Protein AF-A0A952Z934-F1 (afdb_monomer_lite)

pLDDT: mean 86.95, std 11.22, range [42.56, 97.75]

Structure (mmCIF, N/CA/C/O backbone):
data_AF-A0A952Z934-F1
#
_entry.id   AF-A0A952Z934-F1
#
loop_
_atom_site.group_PDB
_atom_site.id
_atom_site.type_symbol
_atom_site.label_atom_id
_atom_site.label_alt_id
_atom_site.label_comp_id
_atom_site.label_asym_id
_atom_site.label_entity_id
_atom_site.label_seq_id
_atom_site.pdbx_PDB_ins_code
_atom_site.Cartn_x
_atom_site.Cartn_y
_atom_site.Cartn_z
_atom_site.occupancy
_atom_site.B_iso_or_equiv
_atom_site.auth_seq_id
_atom_site.auth_comp_id
_atom_site.auth_asym_id
_atom_site.auth_atom_id
_atom_site.pdbx_PDB_model_num
ATOM 1 N N . MET A 1 1 ? -24.704 -15.418 15.707 1.00 42.56 1 MET A N 1
ATOM 2 C CA . MET A 1 1 ? -24.622 -14.025 15.224 1.00 42.56 1 MET A CA 1
ATOM 3 C C . MET A 1 1 ? -23.522 -13.980 14.182 1.00 42.56 1 MET A C 1
ATOM 5 O O . MET A 1 1 ? -22.407 -14.376 14.507 1.00 42.56 1 MET A O 1
ATOM 9 N N . GLU A 1 2 ? -23.835 -13.615 12.941 1.00 55.16 2 GLU A N 1
ATOM 10 C CA . GLU A 1 2 ? -22.809 -13.395 11.914 1.00 55.16 2 GLU A CA 1
ATOM 11 C C . GLU A 1 2 ? -21.949 -12.188 12.301 1.00 55.16 2 GLU A C 1
ATOM 13 O O . GLU A 1 2 ? -22.459 -11.195 12.823 1.00 55.16 2 GLU A O 1
ATOM 18 N N . LYS A 1 3 ? -20.630 -12.287 12.095 1.00 58.16 3 LYS A N 1
ATOM 19 C CA . LYS A 1 3 ? -19.738 -11.137 12.271 1.00 58.16 3 LYS A CA 1
ATOM 20 C C . LYS A 1 3 ? -20.128 -10.061 11.249 1.00 58.16 3 LYS A C 1
ATOM 22 O O . LYS A 1 3 ? -20.346 -10.419 10.091 1.00 58.16 3 LYS A O 1
ATOM 27 N N . PRO A 1 4 ? -20.167 -8.772 11.630 1.00 65.25 4 PRO A N 1
ATOM 28 C CA . PRO A 1 4 ? -20.351 -7.696 10.666 1.00 65.25 4 PRO A CA 1
ATOM 29 C C . PRO A 1 4 ? -19.276 -7.811 9.584 1.00 65.25 4 PRO A C 1
ATOM 31 O O . PRO A 1 4 ? -18.090 -7.940 9.907 1.00 65.25 4 PRO A O 1
ATOM 34 N N . LYS A 1 5 ? -19.679 -7.809 8.309 1.00 71.25 5 LYS A N 1
ATOM 35 C CA . LYS A 1 5 ? -18.715 -7.739 7.210 1.00 71.25 5 LYS A CA 1
ATOM 36 C C . LYS A 1 5 ? -17.974 -6.407 7.316 1.00 71.25 5 LYS A C 1
ATOM 38 O O . LYS A 1 5 ? -18.594 -5.374 7.553 1.00 71.25 5 LYS A O 1
ATOM 43 N N . LEU A 1 6 ? -16.652 -6.449 7.153 1.00 71.56 6 LEU A N 1
ATOM 44 C CA . LEU A 1 6 ? -15.822 -5.242 7.166 1.00 71.56 6 LEU A CA 1
ATOM 45 C C . LEU A 1 6 ? -16.175 -4.318 5.988 1.00 71.56 6 LEU A C 1
ATOM 47 O O . LEU A 1 6 ? -16.065 -3.104 6.103 1.00 71.56 6 LEU A O 1
ATOM 51 N N . PHE A 1 7 ? -16.620 -4.908 4.875 1.00 82.38 7 PHE A N 1
ATOM 52 C CA . PHE A 1 7 ? -16.945 -4.232 3.625 1.00 82.38 7 PHE A CA 1
ATOM 53 C C . PHE A 1 7 ? -18.313 -4.689 3.106 1.00 82.38 7 PHE A C 1
ATOM 55 O O . PHE A 1 7 ? -18.690 -5.853 3.277 1.00 82.38 7 PHE A O 1
ATOM 62 N N . ASP A 1 8 ? -19.041 -3.776 2.462 1.00 85.56 8 ASP A N 1
ATOM 63 C CA . ASP A 1 8 ? -20.116 -4.152 1.544 1.00 85.56 8 ASP A CA 1
ATOM 64 C C . ASP A 1 8 ? -19.523 -4.774 0.265 1.00 85.56 8 ASP A C 1
ATOM 66 O O . ASP A 1 8 ? -18.311 -4.749 0.043 1.00 85.56 8 ASP A O 1
ATOM 70 N N . GLU A 1 9 ? -20.370 -5.400 -0.551 1.00 86.88 9 GLU A N 1
ATOM 71 C CA . GLU A 1 9 ? -19.922 -6.154 -1.729 1.00 86.88 9 GLU A CA 1
ATOM 72 C C . GLU A 1 9 ? -19.237 -5.259 -2.767 1.00 86.88 9 GLU A C 1
ATOM 74 O O . GLU A 1 9 ? -18.246 -5.664 -3.374 1.00 86.88 9 GLU A O 1
ATOM 79 N N . GLU A 1 10 ? -19.715 -4.022 -2.915 1.00 85.12 10 GLU A N 1
ATOM 80 C CA . GLU A 1 10 ? -19.137 -3.028 -3.819 1.00 85.12 10 GLU A CA 1
ATOM 81 C C . GLU A 1 10 ? -17.728 -2.620 -3.373 1.00 85.12 10 GLU A C 1
ATOM 83 O O . GLU A 1 10 ? -16.785 -2.676 -4.166 1.00 85.12 10 GLU A O 1
ATOM 88 N N . LEU A 1 11 ? -17.541 -2.277 -2.093 1.00 84.25 11 LEU A N 1
ATOM 89 C CA . LEU A 1 11 ? -16.217 -1.959 -1.572 1.00 84.25 11 LEU A CA 1
ATOM 90 C C . LEU A 1 11 ? -15.300 -3.177 -1.610 1.00 84.25 11 LEU A C 1
ATOM 92 O O . LEU A 1 11 ? -14.122 -3.034 -1.922 1.00 84.25 11 LEU A O 1
ATOM 96 N N . GLN A 1 12 ? -15.808 -4.370 -1.309 1.00 89.88 12 GLN A N 1
ATOM 97 C CA . GLN A 1 12 ? -14.998 -5.578 -1.375 1.00 89.88 12 GLN A CA 1
ATOM 98 C C . GLN A 1 12 ? -14.468 -5.815 -2.797 1.00 89.88 12 GLN A C 1
ATOM 100 O O . GLN A 1 12 ? -13.282 -6.105 -2.954 1.00 89.88 12 GLN A O 1
ATOM 105 N N . ALA A 1 13 ? -15.306 -5.635 -3.820 1.00 89.88 13 ALA A N 1
ATOM 106 C CA . ALA A 1 13 ? -14.892 -5.741 -5.216 1.00 89.88 13 ALA A CA 1
ATOM 107 C C . ALA A 1 13 ? -13.861 -4.663 -5.597 1.00 89.88 13 ALA A C 1
ATOM 109 O O . ALA A 1 13 ? -12.830 -4.983 -6.190 1.00 89.88 13 ALA A O 1
ATOM 110 N N . ALA A 1 14 ? -14.083 -3.407 -5.194 1.00 88.88 14 ALA A N 1
ATOM 111 C CA . ALA A 1 14 ? -13.147 -2.312 -5.456 1.00 88.88 14 ALA A CA 1
ATOM 112 C C . ALA A 1 14 ? -11.781 -2.532 -4.780 1.00 88.88 14 ALA A C 1
ATOM 114 O O . ALA A 1 14 ? -10.733 -2.308 -5.385 1.00 88.88 14 ALA A O 1
ATOM 115 N N . MET A 1 15 ? -11.777 -3.011 -3.533 1.00 91.88 15 MET A N 1
ATOM 116 C CA . MET A 1 15 ? -10.551 -3.343 -2.803 1.00 91.88 15 MET A CA 1
ATOM 117 C C . MET A 1 15 ? -9.804 -4.500 -3.465 1.00 91.88 15 MET A C 1
ATOM 119 O O . MET A 1 15 ? -8.585 -4.428 -3.607 1.00 91.88 15 MET A O 1
ATOM 123 N N . GLN A 1 16 ? -10.524 -5.538 -3.901 1.00 93.06 16 GLN A N 1
ATOM 124 C CA . GLN A 1 16 ? -9.927 -6.665 -4.612 1.00 93.06 16 GLN A CA 1
ATOM 125 C C . GLN A 1 16 ? -9.234 -6.199 -5.896 1.00 93.06 16 GLN A C 1
ATOM 127 O O . GLN A 1 16 ? -8.065 -6.514 -6.098 1.00 93.06 16 GLN A O 1
ATOM 132 N N . GLN A 1 17 ? -9.904 -5.371 -6.701 1.00 92.31 17 GLN A N 1
ATOM 133 C CA . GLN A 1 17 ? -9.318 -4.810 -7.916 1.00 92.31 17 GLN A CA 1
ATOM 134 C C . GLN A 1 17 ? -8.048 -3.997 -7.618 1.00 92.31 17 GLN A C 1
ATOM 136 O O . GLN A 1 17 ? -7.019 -4.198 -8.262 1.00 92.31 17 GLN A O 1
ATOM 141 N N . LEU A 1 18 ? -8.081 -3.115 -6.611 1.00 92.62 18 LEU A N 1
ATOM 142 C CA . LEU A 1 18 ? -6.905 -2.331 -6.220 1.00 92.62 18 LEU A CA 1
ATOM 143 C C . LEU A 1 18 ? -5.731 -3.225 -5.807 1.00 92.62 18 LEU A C 1
ATOM 145 O O . LEU A 1 18 ? -4.586 -2.922 -6.151 1.00 92.62 18 LEU A O 1
ATOM 149 N N . TYR A 1 19 ? -5.990 -4.316 -5.084 1.00 92.56 19 TYR A N 1
ATOM 150 C CA . TYR A 1 19 ? -4.949 -5.258 -4.680 1.00 92.56 19 TYR A CA 1
ATOM 151 C C . TYR A 1 19 ? -4.380 -6.043 -5.855 1.00 92.56 19 TYR A C 1
ATOM 153 O O . TYR A 1 19 ? -3.156 -6.129 -5.965 1.00 92.56 19 TYR A O 1
ATOM 161 N N . ASP A 1 20 ? -5.229 -6.549 -6.744 1.00 94.56 20 ASP A N 1
ATOM 162 C CA . ASP A 1 20 ? -4.796 -7.314 -7.912 1.00 94.56 20 ASP A CA 1
ATOM 163 C C . ASP A 1 20 ? -3.929 -6.453 -8.836 1.00 94.56 20 ASP A C 1
ATOM 165 O O . ASP A 1 20 ? -2.833 -6.856 -9.227 1.00 94.56 20 ASP A O 1
ATOM 169 N N . GLU A 1 21 ? -4.351 -5.217 -9.111 1.00 91.75 21 GLU A N 1
ATOM 170 C CA . GLU A 1 21 ? -3.573 -4.301 -9.943 1.00 91.75 21 GLU A CA 1
ATOM 171 C C . GLU A 1 21 ? -2.276 -3.837 -9.256 1.00 91.75 21 GLU A C 1
ATOM 173 O O . GLU A 1 21 ? -1.269 -3.600 -9.926 1.00 91.75 21 GLU A O 1
ATOM 178 N N . THR A 1 22 ? -2.271 -3.705 -7.923 1.00 93.50 22 THR A N 1
ATOM 179 C CA . THR A 1 22 ? -1.046 -3.409 -7.161 1.00 93.50 22 THR A CA 1
ATOM 180 C C . THR A 1 22 ? -0.066 -4.575 -7.242 1.00 93.50 22 THR A C 1
ATOM 182 O O . THR A 1 22 ? 1.121 -4.362 -7.481 1.00 93.50 22 THR A O 1
ATOM 185 N N . ALA A 1 23 ? -0.547 -5.807 -7.062 1.00 92.44 23 ALA A N 1
ATOM 186 C CA . ALA A 1 23 ? 0.274 -7.007 -7.142 1.00 92.44 23 ALA A CA 1
ATOM 187 C C . ALA A 1 23 ? 0.857 -7.191 -8.548 1.00 92.44 23 ALA A C 1
ATOM 189 O O . ALA A 1 23 ? 2.046 -7.478 -8.684 1.00 92.44 23 ALA A O 1
ATOM 190 N N . GLU A 1 24 ? 0.050 -6.960 -9.585 1.00 89.75 24 GLU A N 1
ATOM 191 C CA . GLU A 1 24 ? 0.502 -7.036 -10.971 1.00 89.75 24 GLU A CA 1
ATOM 192 C C . GLU A 1 24 ? 1.551 -5.968 -11.283 1.00 89.75 24 GLU A C 1
ATOM 194 O O . GLU A 1 24 ? 2.597 -6.297 -11.840 1.00 89.75 24 GLU A O 1
ATOM 199 N N . ALA A 1 25 ? 1.331 -4.718 -10.858 1.00 88.62 25 ALA A N 1
ATOM 200 C CA . ALA A 1 25 ? 2.335 -3.669 -10.994 1.00 88.62 25 ALA A CA 1
ATOM 201 C C . ALA A 1 25 ? 3.652 -4.116 -10.342 1.00 88.62 25 ALA A C 1
ATOM 203 O O . ALA A 1 25 ? 4.676 -4.194 -11.014 1.00 88.62 25 ALA A O 1
ATOM 204 N N . MET A 1 26 ? 3.627 -4.528 -9.073 1.00 89.19 26 MET A N 1
ATOM 205 C CA . MET A 1 26 ? 4.833 -4.969 -8.364 1.00 89.19 26 MET A CA 1
ATOM 206 C C . MET A 1 26 ? 5.516 -6.176 -9.021 1.00 89.19 26 MET A C 1
ATOM 208 O O . MET A 1 26 ? 6.742 -6.264 -8.997 1.00 89.19 26 MET A O 1
ATOM 212 N N . ARG A 1 27 ? 4.756 -7.086 -9.642 1.00 88.75 27 ARG A N 1
ATOM 213 C CA . ARG A 1 27 ? 5.306 -8.200 -10.424 1.00 88.75 27 ARG A CA 1
ATOM 214 C C . ARG A 1 27 ? 6.015 -7.718 -11.690 1.00 88.75 27 ARG A C 1
ATOM 216 O O . ARG A 1 27 ? 7.063 -8.256 -12.022 1.00 88.75 27 ARG A O 1
ATOM 223 N N . LEU A 1 28 ? 5.488 -6.706 -12.376 1.00 84.75 28 LEU A N 1
ATOM 224 C CA . LEU A 1 28 ? 6.150 -6.109 -13.540 1.00 84.75 28 LEU A CA 1
ATOM 225 C C . LEU A 1 28 ? 7.465 -5.415 -13.152 1.00 84.75 28 LEU A C 1
ATOM 227 O O . LEU A 1 28 ? 8.448 -5.528 -13.881 1.00 84.75 28 LEU A O 1
ATOM 231 N N . ALA A 1 29 ? 7.531 -4.790 -11.971 1.00 85.75 29 ALA A N 1
ATOM 232 C CA . ALA A 1 29 ? 8.773 -4.200 -11.456 1.00 85.75 29 ALA A CA 1
ATOM 233 C C . ALA A 1 29 ? 9.919 -5.213 -11.324 1.00 85.75 29 ALA A C 1
ATOM 235 O O . ALA A 1 29 ? 11.069 -4.849 -11.544 1.00 85.75 29 ALA A O 1
ATOM 236 N N . THR A 1 30 ? 9.641 -6.474 -10.971 1.00 84.06 30 THR A N 1
ATOM 237 C CA . THR A 1 30 ? 10.712 -7.468 -10.757 1.00 84.06 30 THR A CA 1
ATOM 238 C C . THR A 1 30 ? 11.379 -7.929 -12.048 1.00 84.06 30 THR A C 1
ATOM 240 O O . THR A 1 30 ? 12.482 -8.473 -12.001 1.00 84.06 30 THR A O 1
ATOM 243 N N . VAL A 1 31 ? 10.723 -7.717 -13.189 1.00 85.12 31 VAL A N 1
ATOM 244 C CA . VAL A 1 31 ? 11.225 -8.090 -14.516 1.00 85.12 31 VAL A CA 1
ATOM 245 C C . VAL A 1 31 ? 11.601 -6.876 -15.364 1.00 85.12 31 VAL A C 1
ATOM 247 O O . VAL A 1 31 ? 12.079 -7.058 -16.481 1.00 85.12 31 VAL A O 1
ATOM 250 N N . SER A 1 32 ? 11.404 -5.657 -14.849 1.00 79.94 32 SER A N 1
ATOM 251 C CA . SER A 1 32 ? 11.768 -4.423 -15.541 1.00 79.94 32 SER A CA 1
ATOM 252 C C . SER A 1 32 ? 13.281 -4.191 -15.472 1.00 79.94 32 SER A C 1
ATOM 254 O O . SER A 1 32 ? 13.816 -4.024 -14.373 1.00 79.94 32 SER A O 1
ATOM 256 N N . PRO A 1 33 ? 13.993 -4.152 -16.612 1.00 77.31 33 PRO A N 1
ATOM 257 C CA . PRO A 1 33 ? 15.411 -3.810 -16.637 1.00 77.31 33 PRO A CA 1
ATOM 258 C C . PRO A 1 33 ? 15.654 -2.292 -16.573 1.00 77.31 33 PRO A C 1
ATOM 260 O O . PRO A 1 33 ? 16.792 -1.878 -16.357 1.00 77.31 33 PRO A O 1
ATOM 263 N N . ASP A 1 34 ? 14.612 -1.479 -16.781 1.00 88.38 34 ASP A N 1
ATOM 264 C CA . ASP A 1 34 ? 14.693 -0.021 -16.856 1.00 88.38 34 ASP A CA 1
ATOM 265 C C . ASP A 1 34 ? 14.269 0.643 -15.531 1.00 88.38 34 ASP A C 1
ATOM 267 O O . ASP A 1 34 ? 13.286 0.246 -14.890 1.00 88.38 34 ASP A O 1
ATOM 271 N N . LEU A 1 35 ? 15.052 1.639 -15.101 1.00 83.62 35 LEU A N 1
ATOM 272 C CA . LEU A 1 35 ? 14.871 2.347 -13.832 1.00 83.62 35 LEU A CA 1
ATOM 273 C C . LEU A 1 35 ? 13.654 3.285 -13.852 1.00 83.62 35 LEU A C 1
ATOM 275 O O . LEU A 1 35 ? 13.002 3.449 -12.814 1.00 83.62 35 LEU A O 1
ATOM 279 N N . ASP A 1 36 ? 13.335 3.880 -15.001 1.00 84.38 36 ASP A N 1
ATOM 280 C CA . ASP A 1 36 ? 12.166 4.745 -15.155 1.00 84.38 36 ASP A CA 1
ATOM 281 C C . ASP A 1 36 ? 10.888 3.902 -15.098 1.00 84.38 36 ASP A C 1
ATOM 283 O O . ASP A 1 36 ? 9.952 4.247 -14.371 1.00 84.38 36 ASP A O 1
ATOM 287 N N . ASP A 1 37 ? 10.887 2.738 -15.749 1.00 85.19 37 ASP A N 1
ATOM 288 C CA . ASP A 1 37 ? 9.780 1.777 -15.686 1.00 85.19 37 ASP A CA 1
ATOM 289 C C . ASP A 1 37 ? 9.581 1.227 -14.262 1.00 85.19 37 ASP A C 1
ATOM 291 O O . ASP A 1 37 ? 8.452 1.152 -13.767 1.00 85.19 37 ASP A O 1
ATOM 295 N N . LEU A 1 38 ? 10.670 0.910 -13.549 1.00 87.00 38 LEU A N 1
ATOM 296 C CA . LEU A 1 38 ? 10.608 0.497 -12.142 1.00 87.00 38 LEU A CA 1
ATOM 297 C C . LEU A 1 38 ? 9.996 1.599 -11.262 1.00 87.00 38 LEU A C 1
ATOM 299 O O . LEU A 1 38 ? 9.134 1.335 -10.416 1.00 87.00 38 LEU A O 1
ATOM 303 N N . SER A 1 39 ? 10.416 2.844 -11.481 1.00 89.31 39 SER A N 1
ATOM 304 C CA . SER A 1 39 ? 9.905 4.007 -10.753 1.00 89.31 39 SER A CA 1
ATOM 305 C C . SER A 1 39 ? 8.420 4.244 -11.040 1.00 89.31 39 SER A C 1
ATOM 307 O O . SER A 1 39 ? 7.643 4.489 -10.112 1.00 89.31 39 SER A O 1
ATOM 309 N N . ALA A 1 40 ? 8.000 4.110 -12.300 1.00 88.75 40 ALA A N 1
ATOM 310 C CA . ALA A 1 40 ? 6.605 4.228 -12.712 1.00 88.75 40 ALA A CA 1
ATOM 311 C C . ALA A 1 40 ? 5.728 3.151 -12.058 1.00 88.75 40 ALA A C 1
ATOM 313 O O . ALA A 1 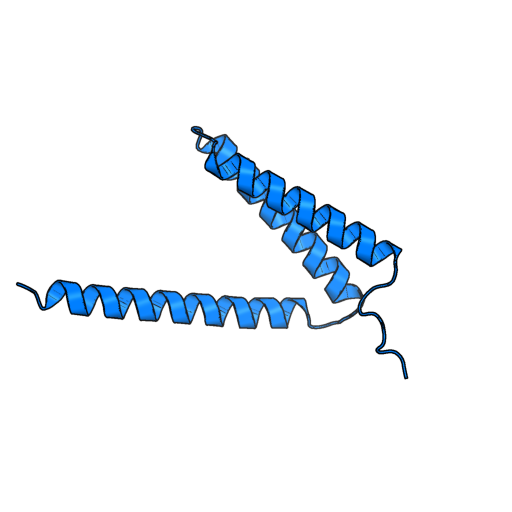40 ? 4.643 3.449 -11.551 1.00 88.75 40 ALA A O 1
ATOM 314 N N . VAL A 1 41 ? 6.220 1.913 -11.995 1.00 90.62 41 VAL A N 1
ATOM 315 C CA . VAL A 1 41 ? 5.535 0.808 -11.323 1.00 90.62 41 VAL A CA 1
ATOM 316 C C . VAL A 1 41 ? 5.345 1.082 -9.829 1.00 90.62 41 VAL A C 1
ATOM 318 O O . VAL A 1 41 ? 4.235 0.924 -9.311 1.00 90.62 41 VAL A O 1
ATOM 321 N N . PHE A 1 42 ? 6.390 1.532 -9.129 1.00 89.00 42 PHE A N 1
ATOM 322 C CA . PHE A 1 42 ? 6.282 1.874 -7.708 1.00 89.00 42 PHE A CA 1
ATOM 323 C C . PHE A 1 42 ? 5.309 3.027 -7.469 1.00 89.00 42 PHE A C 1
ATOM 325 O O . PHE A 1 42 ? 4.491 2.952 -6.550 1.00 89.00 42 PHE A O 1
ATOM 332 N N . ALA A 1 43 ? 5.328 4.056 -8.318 1.00 91.25 43 ALA A N 1
ATOM 333 C CA . ALA A 1 43 ? 4.362 5.146 -8.244 1.00 91.25 43 ALA A CA 1
ATOM 334 C C . ALA A 1 43 ? 2.915 4.636 -8.388 1.00 91.25 43 ALA A C 1
ATOM 336 O O . ALA A 1 43 ? 2.045 5.012 -7.597 1.00 91.25 43 ALA A O 1
ATOM 337 N N . ALA A 1 44 ? 2.660 3.726 -9.335 1.00 90.56 44 ALA A N 1
ATOM 338 C CA . ALA A 1 44 ? 1.343 3.121 -9.529 1.00 90.56 44 ALA A CA 1
ATOM 339 C C . ALA A 1 44 ? 0.896 2.286 -8.316 1.00 90.56 44 ALA A C 1
ATOM 341 O O . ALA A 1 44 ? -0.266 2.368 -7.911 1.00 90.56 44 ALA A O 1
ATOM 342 N N . ALA A 1 45 ? 1.804 1.501 -7.730 1.00 91.50 45 ALA A N 1
ATOM 343 C CA . ALA A 1 45 ? 1.524 0.695 -6.545 1.00 91.50 45 ALA A CA 1
ATOM 344 C C . ALA A 1 45 ? 1.212 1.572 -5.319 1.00 91.50 45 ALA A C 1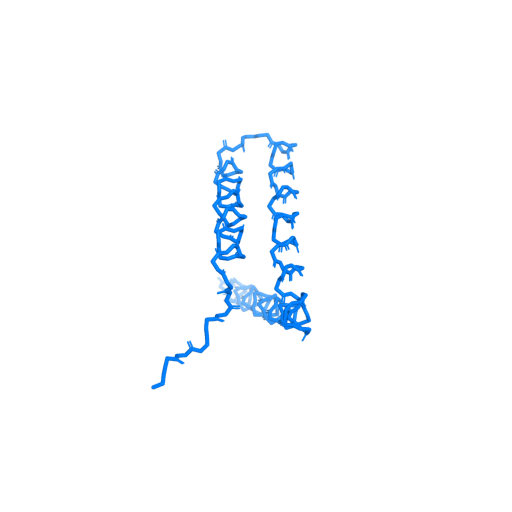
ATOM 346 O O . ALA A 1 45 ? 0.218 1.342 -4.627 1.00 91.50 45 ALA A O 1
ATOM 347 N N . PHE A 1 46 ? 2.002 2.623 -5.075 1.00 91.25 46 PHE A N 1
ATOM 348 C CA . PHE A 1 46 ? 1.760 3.546 -3.963 1.00 91.25 46 PHE A CA 1
ATOM 349 C C . PHE A 1 46 ? 0.438 4.299 -4.102 1.00 91.25 46 PHE A C 1
ATOM 351 O O . PHE A 1 46 ? -0.283 4.437 -3.112 1.00 91.25 46 PHE A O 1
ATOM 358 N N . LEU A 1 47 ? 0.083 4.731 -5.316 1.00 93.44 47 LEU A N 1
ATOM 359 C CA . LEU A 1 47 ? -1.208 5.366 -5.579 1.00 93.44 47 LEU A CA 1
ATOM 360 C C . LEU A 1 47 ? -2.370 4.444 -5.182 1.00 93.44 47 LEU A C 1
ATOM 362 O O . LEU A 1 47 ? -3.262 4.861 -4.443 1.00 93.44 47 LEU A O 1
ATOM 366 N N . LYS A 1 48 ? -2.338 3.179 -5.615 1.00 93.25 48 LYS A N 1
ATOM 367 C CA . LYS A 1 48 ? -3.410 2.206 -5.350 1.00 93.25 48 LYS A CA 1
ATOM 368 C C . LYS A 1 48 ? -3.532 1.841 -3.874 1.00 93.25 48 LYS A C 1
ATOM 370 O O . LYS A 1 48 ? -4.642 1.809 -3.343 1.00 93.25 48 LYS A O 1
ATOM 375 N N . LEU A 1 49 ? -2.409 1.648 -3.182 1.00 92.31 49 LEU A N 1
ATOM 376 C CA . LEU A 1 49 ? -2.401 1.443 -1.729 1.00 92.31 49 LEU A CA 1
ATOM 377 C C . LEU A 1 49 ? -2.959 2.661 -0.977 1.00 92.31 49 LEU A C 1
ATOM 379 O O . LEU A 1 49 ? -3.688 2.503 0.006 1.00 92.31 49 LEU A O 1
ATOM 383 N N . GLY A 1 50 ? -2.663 3.873 -1.456 1.00 93.38 50 GLY A N 1
ATOM 384 C CA . GLY A 1 50 ? -3.236 5.113 -0.938 1.00 93.38 50 GLY A CA 1
ATOM 385 C C . GLY A 1 50 ? -4.754 5.179 -1.123 1.00 93.38 50 GLY A C 1
ATOM 386 O O . GLY A 1 50 ? -5.473 5.464 -0.166 1.00 93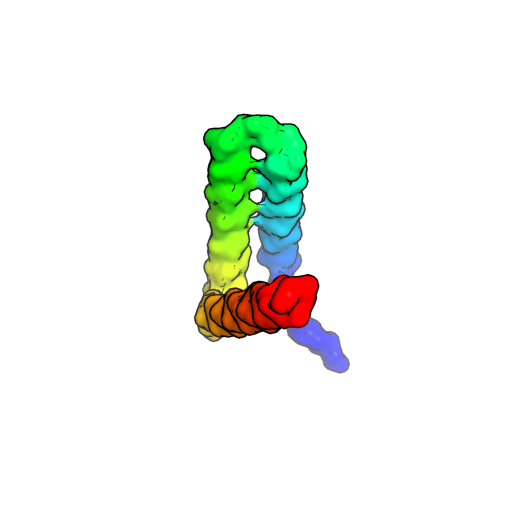.38 50 GLY A O 1
ATOM 387 N N . MET A 1 51 ? -5.252 4.840 -2.316 1.00 93.69 51 MET A N 1
ATOM 388 C CA . MET A 1 51 ? -6.691 4.762 -2.603 1.00 93.69 51 MET A CA 1
ATOM 389 C C . MET A 1 51 ? -7.393 3.746 -1.697 1.00 93.69 51 MET A C 1
ATOM 391 O O . MET A 1 51 ? -8.395 4.081 -1.070 1.00 93.69 51 MET A O 1
ATOM 395 N N . ALA A 1 52 ? -6.834 2.541 -1.561 1.00 92.00 52 ALA A N 1
ATOM 396 C CA . ALA A 1 52 ? -7.363 1.500 -0.684 1.00 92.00 52 ALA A CA 1
ATOM 397 C C . ALA A 1 52 ? -7.425 1.971 0.780 1.00 92.00 52 ALA A C 1
ATOM 399 O O . ALA A 1 52 ? -8.445 1.823 1.449 1.00 92.00 52 ALA A O 1
ATOM 400 N N . THR A 1 53 ? -6.358 2.611 1.266 1.00 92.69 53 THR A N 1
ATOM 401 C CA . THR A 1 53 ? -6.314 3.169 2.627 1.00 92.69 53 THR A CA 1
ATOM 402 C C . THR A 1 53 ? -7.381 4.247 2.825 1.00 92.69 53 THR A C 1
ATOM 404 O O . THR A 1 53 ? -8.073 4.240 3.841 1.00 92.69 53 THR A O 1
ATOM 407 N N . GLY A 1 54 ? -7.553 5.142 1.848 1.00 91.94 54 GLY A N 1
ATOM 408 C CA . GLY A 1 54 ? -8.566 6.197 1.885 1.00 91.94 54 GLY A CA 1
ATOM 409 C C . GLY A 1 54 ? -10.000 5.663 1.874 1.00 91.94 54 GLY A C 1
ATOM 410 O O . GLY A 1 54 ? -10.841 6.159 2.621 1.00 91.94 54 GLY A O 1
ATOM 411 N N . LEU A 1 55 ? -10.277 4.620 1.086 1.00 90.38 55 LEU A N 1
ATOM 412 C CA . LEU A 1 55 ? -11.588 3.963 1.062 1.00 90.38 55 LEU A CA 1
ATOM 413 C C . LEU A 1 55 ? -11.955 3.350 2.417 1.00 90.38 55 LEU A C 1
ATOM 415 O O . LEU A 1 55 ? -13.107 3.439 2.845 1.00 90.38 55 LEU A O 1
ATOM 419 N N . VAL A 1 56 ? -10.981 2.743 3.101 1.00 90.25 56 VAL A N 1
ATOM 420 C CA . VAL A 1 56 ? -11.196 2.182 4.440 1.00 90.25 56 VAL A CA 1
ATOM 421 C C . VAL A 1 56 ? -11.352 3.297 5.474 1.00 90.25 56 VAL A C 1
ATOM 423 O O . VAL A 1 56 ? -12.263 3.219 6.289 1.00 90.25 56 VAL A O 1
ATOM 426 N N . GLU A 1 57 ? -10.545 4.360 5.412 1.00 93.12 57 GLU A N 1
ATOM 427 C CA . GLU A 1 57 ? -10.624 5.519 6.319 1.00 93.12 57 GLU A CA 1
ATOM 428 C C . GLU A 1 57 ? -12.016 6.174 6.322 1.00 93.12 57 GLU A C 1
ATOM 430 O O . GLU A 1 57 ? -12.526 6.526 7.382 1.00 93.12 57 GLU A O 1
ATOM 435 N N . GLN A 1 58 ? -12.669 6.282 5.158 1.00 89.44 58 GLN A N 1
ATOM 436 C CA . GLN A 1 58 ? -14.025 6.843 5.045 1.00 89.44 58 GLN A CA 1
ATOM 437 C C . GLN A 1 58 ? -15.072 6.074 5.868 1.00 89.44 58 GLN A C 1
ATOM 439 O O . GLN A 1 58 ? -16.046 6.665 6.332 1.00 89.44 58 GLN A O 1
ATOM 444 N N . ARG A 1 59 ? -14.880 4.762 6.052 1.00 85.81 59 ARG A N 1
ATOM 445 C CA . ARG A 1 59 ? -15.779 3.877 6.815 1.00 85.81 59 ARG A CA 1
ATOM 446 C C . ARG A 1 59 ? -15.262 3.587 8.230 1.00 85.81 59 ARG A C 1
ATOM 448 O O . ARG A 1 59 ? -16.054 3.332 9.134 1.00 85.81 59 ARG A O 1
ATOM 455 N N . HIS A 1 60 ? -13.948 3.654 8.429 1.00 87.69 60 HIS A N 1
ATOM 456 C CA . HIS A 1 60 ? -13.242 3.383 9.678 1.00 87.69 60 HIS A CA 1
ATOM 457 C C . HIS A 1 60 ? -12.234 4.506 9.971 1.00 87.69 60 HIS A C 1
ATOM 459 O O . HIS A 1 60 ? -11.034 4.335 9.729 1.00 87.69 60 HIS A O 1
ATOM 465 N N . PRO A 1 61 ? -12.696 5.655 10.501 1.00 93.56 61 PRO A N 1
ATOM 466 C CA . PRO A 1 61 ? -11.818 6.781 10.792 1.00 93.56 61 PRO A CA 1
ATOM 467 C C . PRO A 1 61 ? -10.677 6.395 11.741 1.00 93.56 61 PRO A C 1
ATOM 469 O O . PRO A 1 61 ? -10.895 5.758 12.772 1.00 93.56 61 PRO A O 1
ATOM 472 N N . GLY A 1 62 ? -9.456 6.805 11.406 1.00 94.75 62 GLY A N 1
ATOM 473 C CA . GLY A 1 62 ? -8.228 6.466 12.120 1.00 94.75 62 GLY A CA 1
ATOM 474 C C . GLY A 1 62 ? -7.456 5.279 11.538 1.00 94.75 62 GLY A C 1
ATOM 475 O O . GLY A 1 62 ? -6.317 5.050 11.954 1.00 94.75 62 GLY A O 1
ATOM 476 N N . PHE A 1 63 ? -8.005 4.564 10.555 1.00 93.81 63 PHE A N 1
ATOM 477 C CA . PHE A 1 63 ? -7.331 3.448 9.895 1.00 93.81 63 PHE A CA 1
ATOM 478 C C . PHE A 1 63 ? -5.979 3.849 9.288 1.00 93.81 63 PHE A C 1
ATOM 480 O O . PHE A 1 63 ? -4.976 3.168 9.511 1.00 93.81 63 PHE A O 1
ATOM 487 N N . ALA A 1 64 ? -5.901 4.988 8.595 1.00 94.75 64 ALA A N 1
ATOM 488 C CA . ALA A 1 64 ? -4.654 5.472 8.000 1.00 94.75 64 ALA A CA 1
ATOM 489 C C . ALA A 1 64 ? -3.564 5.702 9.063 1.00 94.75 64 ALA A C 1
ATOM 491 O O . ALA A 1 64 ? -2.396 5.348 8.874 1.00 94.75 64 ALA A O 1
ATOM 492 N N . LYS A 1 65 ? -3.955 6.229 10.229 1.00 96.31 65 LYS A N 1
ATOM 493 C CA . LYS A 1 65 ? -3.051 6.420 11.369 1.00 96.31 65 LYS A CA 1
ATOM 494 C C . LYS A 1 65 ? -2.561 5.082 11.922 1.00 96.31 65 LYS A C 1
ATOM 496 O O . LYS A 1 65 ? -1.383 4.954 12.249 1.00 96.31 65 LYS A O 1
ATOM 501 N N . GLU A 1 66 ? -3.432 4.081 12.023 1.00 96.31 66 GLU A N 1
ATOM 502 C CA . GLU A 1 66 ? -3.025 2.742 12.456 1.00 96.31 66 GLU A CA 1
ATOM 503 C C . GLU A 1 66 ? -2.035 2.084 11.493 1.00 96.31 66 GLU A C 1
ATOM 505 O O . GLU A 1 66 ? -1.083 1.438 11.942 1.00 96.31 66 GLU A O 1
ATOM 510 N N . VAL A 1 67 ? -2.253 2.231 10.183 1.00 95.19 67 VAL A N 1
ATOM 511 C CA . VAL A 1 67 ? -1.332 1.738 9.150 1.00 95.19 67 VAL A CA 1
ATOM 512 C C . VAL A 1 67 ? 0.037 2.393 9.314 1.00 95.19 67 VAL A C 1
ATOM 514 O O . VAL A 1 67 ? 1.044 1.688 9.352 1.00 95.19 67 VAL A O 1
ATOM 517 N N . GLU A 1 68 ? 0.085 3.711 9.508 1.00 95.38 68 GLU A N 1
ATOM 518 C CA . GLU A 1 68 ? 1.343 4.435 9.708 1.00 95.38 68 GLU A CA 1
ATOM 519 C C . GLU A 1 68 ? 2.088 3.976 10.971 1.00 95.38 68 GLU A C 1
ATOM 521 O O . GLU A 1 68 ? 3.291 3.712 10.929 1.00 95.38 68 GLU A O 1
ATOM 526 N N . VAL A 1 69 ? 1.377 3.776 12.085 1.00 97.75 69 VAL A N 1
ATOM 527 C CA . VAL A 1 69 ? 1.975 3.228 13.315 1.00 97.75 69 VAL A CA 1
ATOM 528 C C . VAL A 1 69 ? 2.565 1.834 13.070 1.00 97.75 69 VAL A C 1
ATOM 530 O O . VAL A 1 69 ? 3.660 1.529 13.550 1.00 97.75 69 VAL A O 1
ATOM 533 N N . LYS A 1 70 ? 1.873 0.971 12.317 1.00 97.00 70 LYS A N 1
ATOM 534 C CA . LYS A 1 70 ? 2.379 -0.366 11.962 1.00 97.00 70 LYS A CA 1
ATOM 535 C C . LYS A 1 70 ? 3.607 -0.268 11.047 1.00 97.00 70 LYS A C 1
ATOM 537 O O . LYS A 1 70 ? 4.587 -0.968 11.297 1.00 97.00 70 LYS A O 1
ATOM 542 N N . ARG A 1 71 ? 3.609 0.639 10.064 1.00 95.06 71 ARG A N 1
ATOM 543 C CA . ARG A 1 71 ? 4.755 0.893 9.171 1.00 95.06 71 ARG A CA 1
ATOM 544 C C . ARG A 1 71 ? 6.003 1.301 9.954 1.00 95.06 71 ARG A C 1
ATOM 546 O O . ARG A 1 71 ? 7.070 0.728 9.749 1.00 95.06 71 ARG A O 1
ATOM 553 N N . GLN A 1 72 ? 5.868 2.237 10.894 1.00 97.06 72 GLN A N 1
ATOM 554 C CA . GLN A 1 72 ? 6.979 2.686 11.741 1.00 97.06 72 GLN A CA 1
ATOM 555 C C . GLN A 1 72 ? 7.572 1.544 12.575 1.00 97.06 72 GLN A C 1
ATOM 557 O O . GLN A 1 72 ? 8.792 1.438 12.693 1.00 97.06 72 GLN A O 1
ATOM 562 N N . ARG A 1 73 ? 6.728 0.650 13.107 1.00 97.50 73 ARG A N 1
ATOM 563 C CA . ARG A 1 73 ? 7.188 -0.539 13.846 1.00 97.50 73 ARG A CA 1
ATOM 564 C C . ARG A 1 73 ? 8.001 -1.488 12.968 1.00 97.50 73 ARG A C 1
ATOM 566 O O . ARG A 1 73 ? 9.033 -1.975 13.420 1.00 97.50 73 ARG A O 1
ATOM 573 N N . VAL A 1 74 ? 7.562 -1.726 11.731 1.00 96.44 74 VAL A N 1
ATOM 574 C CA . VAL A 1 74 ? 8.299 -2.566 10.772 1.00 96.44 74 VAL A CA 1
ATOM 575 C C . VAL A 1 74 ? 9.660 -1.951 10.452 1.00 96.44 74 VAL A C 1
ATOM 577 O O . VAL A 1 74 ? 10.670 -2.642 10.527 1.00 96.44 74 VAL A O 1
ATOM 580 N N . ILE A 1 75 ? 9.715 -0.646 10.175 1.00 95.50 75 ILE A N 1
ATOM 581 C CA . ILE A 1 75 ? 10.978 0.055 9.896 1.00 95.50 75 ILE A CA 1
ATOM 582 C C . ILE A 1 75 ? 11.936 -0.047 11.082 1.00 95.50 75 ILE A C 1
ATOM 584 O O . ILE A 1 75 ? 13.098 -0.403 10.903 1.00 95.50 75 ILE A O 1
ATOM 588 N N . ALA A 1 76 ? 11.450 0.209 12.298 1.00 97.06 76 ALA A N 1
ATOM 589 C CA . ALA A 1 76 ? 12.267 0.097 13.501 1.00 97.06 76 ALA A CA 1
ATOM 590 C C . ALA A 1 76 ? 12.828 -1.325 13.689 1.00 97.06 76 ALA A C 1
ATOM 592 O O . ALA A 1 76 ? 13.995 -1.480 14.054 1.00 97.06 76 ALA A O 1
ATOM 593 N N . ALA A 1 77 ? 12.027 -2.359 13.407 1.00 96.88 77 ALA A N 1
ATOM 594 C CA . ALA A 1 77 ? 12.471 -3.750 13.466 1.00 96.88 77 ALA A CA 1
ATOM 595 C C . ALA A 1 77 ? 13.568 -4.053 12.429 1.00 96.88 77 ALA A C 1
ATOM 597 O O . ALA A 1 77 ? 14.603 -4.606 12.795 1.00 96.88 77 ALA A O 1
ATOM 598 N N . LEU A 1 78 ? 13.390 -3.618 11.176 1.00 95.62 78 LEU A N 1
ATOM 599 C CA . LEU A 1 78 ? 14.379 -3.803 10.105 1.00 95.62 78 LEU A CA 1
ATOM 600 C C . LEU A 1 78 ? 15.701 -3.086 10.405 1.00 95.62 78 LEU A C 1
ATOM 602 O O . LEU A 1 78 ? 16.777 -3.646 10.203 1.00 95.62 78 LEU A O 1
ATOM 606 N N . MET A 1 79 ? 15.640 -1.859 10.931 1.00 95.12 79 MET A N 1
ATOM 607 C CA . MET A 1 79 ? 16.839 -1.114 11.330 1.00 95.12 79 MET A CA 1
ATOM 608 C C . MET A 1 79 ? 17.599 -1.822 12.456 1.00 95.12 79 MET A C 1
ATOM 610 O O . MET A 1 79 ? 18.828 -1.881 12.428 1.00 95.12 79 MET A O 1
ATOM 614 N N . LYS A 1 80 ? 16.882 -2.371 13.445 1.00 95.06 80 LYS A N 1
ATOM 615 C CA . LYS A 1 80 ? 17.491 -3.141 14.535 1.00 95.06 80 LYS A CA 1
ATOM 616 C C . LYS A 1 80 ? 18.185 -4.398 14.004 1.00 95.06 80 LYS A C 1
ATOM 618 O O . LYS A 1 80 ? 19.332 -4.649 14.365 1.00 95.06 80 LYS A O 1
ATOM 623 N N . GLU A 1 81 ? 17.522 -5.140 13.122 1.00 93.94 81 GLU A N 1
ATOM 624 C CA . GLU A 1 81 ? 18.081 -6.342 12.500 1.00 93.94 81 GLU A CA 1
ATOM 625 C C . GLU A 1 81 ? 19.361 -6.032 11.707 1.00 93.94 81 GLU A C 1
ATOM 627 O O . GLU A 1 81 ? 20.377 -6.704 11.884 1.00 93.94 81 GLU A O 1
ATOM 632 N N . GLN A 1 82 ? 19.371 -4.955 10.912 1.00 91.44 82 GLN A N 1
ATOM 633 C CA . GLN A 1 82 ? 20.570 -4.520 10.185 1.00 91.44 82 GLN A CA 1
ATOM 634 C C . GLN A 1 82 ? 21.745 -4.191 11.119 1.00 91.44 82 GLN A C 1
ATOM 636 O O . GLN A 1 82 ? 22.883 -4.572 10.841 1.00 91.44 82 GLN A O 1
ATOM 641 N N . GLN A 1 83 ? 21.492 -3.516 12.245 1.00 91.56 83 GLN A N 1
ATOM 642 C CA . GLN A 1 83 ? 22.535 -3.207 13.231 1.00 91.56 83 GLN A CA 1
ATOM 643 C C . GLN A 1 83 ? 23.102 -4.468 13.897 1.00 91.56 83 GLN A C 1
ATOM 645 O O . GLN A 1 83 ? 24.300 -4.536 14.175 1.00 91.56 83 GLN A O 1
ATOM 650 N N . GLU A 1 84 ? 22.260 -5.463 14.176 1.00 91.62 84 GLU A N 1
ATOM 651 C CA . GLU A 1 84 ? 22.691 -6.741 14.750 1.00 91.62 84 GLU A CA 1
ATOM 652 C C . GLU A 1 84 ? 23.538 -7.546 13.756 1.00 91.62 84 GLU A C 1
ATOM 654 O O . GLU A 1 84 ? 24.601 -8.046 14.132 1.00 91.62 84 GLU A O 1
ATOM 659 N N . GLN A 1 85 ? 23.141 -7.587 12.480 1.00 87.81 85 GLN A N 1
ATOM 660 C CA . GLN A 1 85 ? 23.916 -8.230 11.414 1.00 87.81 85 GLN A CA 1
ATOM 661 C C . GLN A 1 85 ? 25.302 -7.582 11.239 1.00 87.81 85 GLN A C 1
ATOM 663 O O . GLN A 1 85 ? 26.304 -8.295 11.177 1.00 87.81 85 GLN A O 1
ATOM 668 N N . GLN A 1 86 ? 25.390 -6.245 11.259 1.00 84.31 86 GLN A N 1
ATOM 669 C CA . GLN A 1 86 ? 26.664 -5.515 11.153 1.00 84.31 86 GLN A CA 1
ATOM 670 C C . GLN A 1 86 ? 27.618 -5.789 12.329 1.00 84.31 86 GLN A C 1
ATOM 672 O O . GLN A 1 86 ? 28.830 -5.915 12.137 1.00 84.31 86 GLN A O 1
ATOM 677 N N . LYS A 1 87 ? 27.088 -5.921 13.553 1.00 81.81 87 LYS A N 1
ATOM 678 C CA . LYS A 1 87 ? 27.887 -6.263 14.745 1.00 81.81 87 LYS A CA 1
ATOM 679 C C . LYS A 1 87 ? 28.438 -7.688 14.680 1.00 81.81 87 LYS A C 1
ATOM 681 O O . LYS A 1 87 ? 29.580 -7.912 15.072 1.00 81.81 87 LYS A O 1
ATOM 686 N N . GLN A 1 88 ? 27.659 -8.636 14.158 1.00 74.75 88 GLN A N 1
ATOM 687 C CA . GLN A 1 88 ? 28.089 -10.029 13.998 1.00 74.75 88 GLN A CA 1
ATOM 688 C C . GLN A 1 88 ? 29.110 -10.208 12.865 1.00 74.75 88 GLN A C 1
ATOM 690 O O . GLN A 1 88 ? 30.005 -11.045 12.981 1.00 74.75 88 GLN A O 1
ATOM 695 N N . SER A 1 89 ? 29.021 -9.423 11.786 1.00 72.25 89 SER A N 1
ATOM 696 C CA . SER A 1 89 ? 30.032 -9.425 10.721 1.00 72.25 89 SER A CA 1
ATOM 697 C C . SER A 1 89 ? 31.334 -8.734 11.137 1.00 72.25 89 SER A C 1
ATOM 699 O O . SER A 1 89 ? 32.403 -9.162 10.717 1.00 72.25 89 SER A O 1
ATOM 701 N N . GLY A 1 90 ? 31.266 -7.709 11.995 1.00 63.53 90 GLY A N 1
ATOM 702 C CA . GLY A 1 90 ? 32.442 -6.988 12.500 1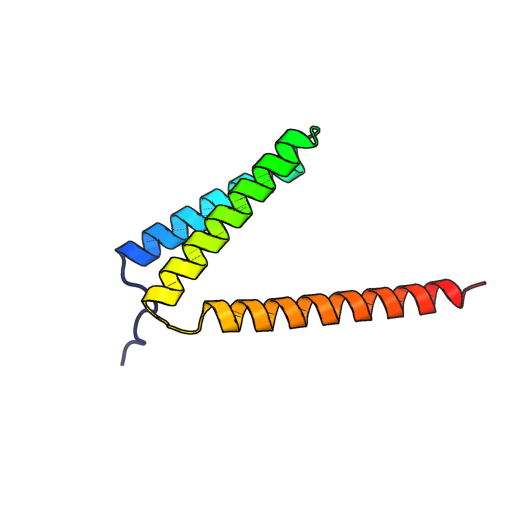.00 63.53 90 GLY A CA 1
ATOM 703 C C . GLY A 1 90 ? 33.241 -7.714 13.591 1.00 63.53 90 GLY A C 1
ATOM 704 O O . GLY A 1 90 ? 34.374 -7.334 13.850 1.00 63.53 90 GLY A O 1
ATOM 705 N N . GLN A 1 91 ? 32.688 -8.758 14.220 1.00 58.22 91 GLN A N 1
ATOM 706 C CA . GLN A 1 91 ? 33.379 -9.579 15.231 1.00 58.22 91 GLN A CA 1
ATOM 707 C C . GLN A 1 91 ? 34.115 -10.803 14.652 1.00 58.22 91 GLN A C 1
ATOM 709 O O . GLN A 1 91 ? 34.719 -11.561 15.407 1.00 58.22 91 GLN A O 1
ATOM 714 N N . LYS A 1 92 ? 34.063 -11.029 13.330 1.00 54.94 92 LYS A N 1
ATOM 715 C CA . LYS A 1 92 ? 34.704 -12.176 12.655 1.00 54.94 92 LYS A CA 1
ATOM 716 C C . LYS A 1 92 ? 36.094 -11.875 12.061 1.00 54.94 92 LYS A C 1
ATOM 718 O O . LYS A 1 92 ? 36.582 -12.675 11.260 1.00 54.94 92 LYS A O 1
ATOM 723 N N . HIS A 1 93 ? 36.732 -10.768 12.441 1.00 49.06 93 HIS A N 1
ATOM 724 C CA . HIS A 1 93 ? 38.091 -10.406 12.022 1.00 49.06 93 HIS A CA 1
ATOM 725 C C . HIS A 1 93 ? 38.984 -10.089 13.215 1.00 49.06 93 HIS A C 1
ATOM 727 O O . HIS A 1 93 ? 38.513 -9.365 14.118 1.00 49.06 93 HIS A O 1
#

Secondary structure (DSSP, 8-state):
-PPPPSS-HHHHHHHHHHHHHHHHHHHHHHH---HHHHHHHHHHHHHHHHHHHHHHHHHSTTHHHHHHHHHHHHHHHHHHHHHHHHHHHHT--

Foldseek 3Di:
DDDPDLDDPVLVVLLVVLVVLLVVLVVVLVVDPDPVSVVVSVVSNVVSVVVNQVSSCVVPPCSVVVVVVVVVVVVVVVVVVVVVVVVVVVVPD

Sequence (93 aa):
MEKPKLFDEELQAAMQQLYDETAEAMRLATVSPDLDDLSAVFAAAFLKLGMATGLVEQRHPGFAKEVEVKRQRVIAALMKEQQEQQKQSGQKH

Radius of gyration: 18.57 Å; chains: 1; bounding box: 63×21×32 Å

=== Feature glossary ===
Key to the feature types in this record:

Secondary structure (8-state, DSSP). Secondary structure is th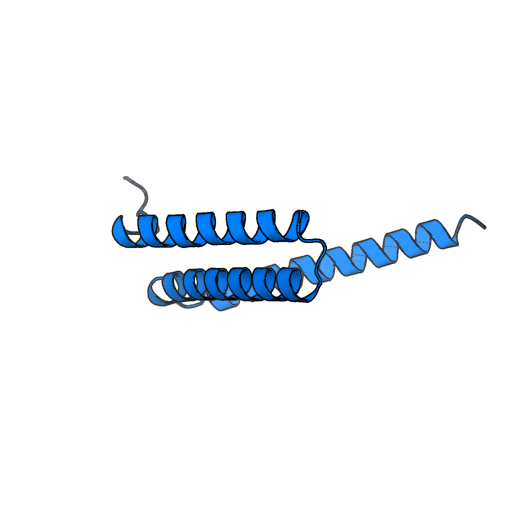e local, repeating backbone conformation. DSSP classifies it into eight states by reading the hydrogen-bond network: three helix types (H, G, I), two β types (E, B), two non-regular types (T, S), and unstructured coil (-).

Backbone torsions (φ/ψ). Backbone dihedral angles. Every residue except chain termini has a φ (preceding-C → N → Cα → C) and a ψ (N → Cα → C → next-N). They are reported in degrees following the IUPAC sign convention. Secondary structure is essentially a statement about which (φ, ψ) basin each residue occupies.

Predicted aligned error. Predicted Aligned Error (PAE) is an AlphaFold confidence matrix: entry (i, j) is the expected error in the position of residue j, in ångströms, when the prediction is superimposed on the true structure at residue i. Low PAE within a block of residues means that block is internally rigid and well-predicted; high PAE between two blocks means their relative placement is uncertain even if each block individually is confident.

B-factor. B-factor (Debye–Waller factor) reflects atomic displacement in the crystal lattice. It is an experimental observable (units Å²), not a prediction; low values mean the atom is pinned down, high values mean it moves or is heterogeneous across the crystal.

Secondary structure (3-state, P-SEA). Three-state secondary structure (P-SEA) collapses the eight DSSP classes into helix (a), strand (b), and coil (c). P-SEA assigns these from Cα geometry alone — distances and angles — without requiring backbone oxygens, so it works on any C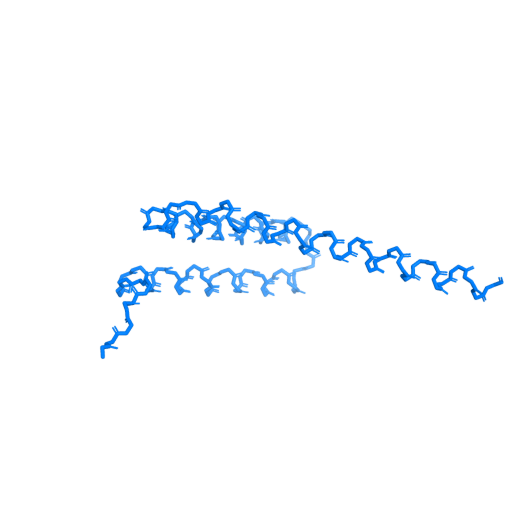α trace.

Sequence. Primary structure: the covalent order of the twenty standard amino acids along the backbone. Two proteins with the same sequence will (almost always) fold to the same structure; two with 30% identity often share a fold but not the details.

pLDDT. pLDDT is the predicted lDDT-Cα score: AlphaFold's confidence that the local environment of each residue (all inter-atomic distances within 15 Å) is correctly placed. It is a per-residue number between 0 and 100, with higher meaning more reliable.

InterPro / GO / CATH / organism. Functional annotations link the protein to curated databases. InterPro entries identify conserved domains and families by matching the sequence against member-database signatures (Pfam, PROSITE, CDD, …). Gene Ontology (GO) terms describe molecular function, biological process, and cellular component in a controlled vocabulary. CATH places the structure in a hierarchical fold classification (Class/Architecture/Topology/Homologous-superfamily). The organism is the source species.

Contact-map, Ramachandran, and PAE plots. Three diagnostic plots accompany the record. The Cα contact map visualizes the tertiary structure as a 2D adjacency matrix (8 Å cutoff, sequence-local contacts suppressed). The Ramachandran plot shows the distribution of backbone (φ, ψ) torsions, with points in the α and β basins reflecting secondary structure content. The PAE plot shows AlphaFold's inter-residue confidence as a color matrix.

mmCIF coordinates. The mmCIF table is the protein's shape written out atom by atom. For each backbone N, Cα, C, and carbonyl O, it records an (x, y, z) coordinate triple in Å plus the residue type, chain letter, and residue number.

Radius of gyration, Cα contacts, bounding box. Three whole-structure scalars: the radius of gyration (RMS distance of Cα from centroid, in Å), the count of Cα–Cα contacts (pairs closer than 8 Å and separated by more than four residues in sequence — i.e. tertiary, not local, contacts), and the bounding-box dimensions. Together they distinguish compact globular folds from extended fibres or disordered chains.

Foldseek 3Di. The Foldseek 3Di string encodes local tertiary geometry as a 20-letter alphabet — one character per residue — derived from the relative positions of nearby Cα atoms. Unlike the amino-acid sequence, 3Di is a direct function of the 3D structure, so two proteins with the same fold have similar 3Di strings even at low sequence identity.

Rendered structure images. Six rendered views show the 3D structure from the faces of a cube — i.e. along ±x, ±y, ±z. Rendering representation is drawn randomly per protein from cartoon (secondary-structure ribbons), sticks (backbone bonds), or molecular surface; coloring is either N→C rainbow (blue at the N-terminus through red at the C-terminus) or one color per chain.

Nearest PDB structures. The Foldseek neighbor list gives the closest experimentally determined structures in the PDB, ranked by structural alignment. TM-score near 1 means near-identical fold; near 0.3 means only rough topology match. This is how one finds what a novel AlphaFold prediction most resembles in the solved-structure universe.

Solvent-accessible surface area. SASA measures how much of the protein is reachable by solvent. It is computed by rolling a water-sized probe over the atomic surface and summing the exposed area (Å²). Per-residue SASA distinguishes core (buried, low SASA) from surface (exposed, high SASA) residues; total SASA is a whole-molecule size measure.